Protein AF-A0A6M3XXR0-F1 (afdb_monomer)

Secondary structure (DSSP, 8-state):
----PPP--TTS--EEEEEEETTEEEEEEEEE-TTS-EEEPEE--EEEETTTTEEEE-SS-EE-EEEEESHHHHHHHHHHHHHHHTT-

Solvent-accessible surface area (backbone atoms only — not comparable to full-atom values): 5418 Å² total; per-residue (Å²): 133,82,82,77,71,78,71,85,69,81,85,75,61,75,46,75,43,84,47,77,55,95,78,33,28,29,44,33,43,27,37,69,43,101,79,77,43,77,39,74,39,64,43,50,57,73,36,81,34,81,91,76,72,40,77,39,75,33,94,60,70,44,66,47,64,48,80,44,44,44,67,68,53,32,51,51,52,50,53,49,53,53,41,55,73,72,69,106

Structure (mmCIF, N/CA/C/O backbone):
data_AF-A0A6M3XXR0-F1
#
_entry.id   AF-A0A6M3XXR0-F1
#
loop_
_atom_site.group_PDB
_atom_site.id
_atom_site.type_symbol
_atom_site.label_atom_id
_atom_site.label_alt_id
_atom_site.label_comp_id
_atom_site.label_asym_id
_atom_site.label_entity_id
_atom_site.label_seq_id
_atom_site.pdbx_PDB_ins_code
_atom_site.Cartn_x
_atom_site.Cartn_y
_atom_site.Cartn_z
_atom_site.occupancy
_atom_site.B_iso_or_equiv
_atom_site.auth_seq_id
_atom_site.auth_comp_id
_atom_site.auth_asym_id
_atom_site.auth_atom_id
_atom_site.pdbx_PDB_model_num
ATOM 1 N N . MET A 1 1 ? 28.666 -9.448 -6.037 1.00 37.00 1 MET A N 1
ATOM 2 C CA . MET A 1 1 ? 28.417 -8.216 -5.259 1.00 37.00 1 MET A CA 1
ATOM 3 C C . MET A 1 1 ? 26.912 -8.071 -5.127 1.00 37.00 1 MET A C 1
ATOM 5 O O . MET A 1 1 ? 26.243 -7.986 -6.147 1.00 37.00 1 MET A O 1
ATOM 9 N N . ALA A 1 2 ? 26.367 -8.202 -3.917 1.00 34.06 2 ALA A N 1
ATOM 10 C CA . ALA A 1 2 ? 24.929 -8.091 -3.695 1.00 34.06 2 ALA A CA 1
ATOM 11 C C . ALA A 1 2 ? 24.530 -6.617 -3.829 1.00 34.06 2 ALA A C 1
ATOM 13 O O . ALA A 1 2 ? 25.005 -5.786 -3.057 1.00 34.06 2 ALA A O 1
ATOM 14 N N . ASN A 1 3 ? 23.699 -6.293 -4.821 1.00 39.84 3 ASN A N 1
ATOM 15 C CA . ASN A 1 3 ? 23.068 -4.982 -4.894 1.00 39.84 3 ASN A CA 1
ATOM 16 C C . ASN A 1 3 ? 22.221 -4.816 -3.632 1.00 39.84 3 ASN A C 1
ATOM 18 O O . ASN A 1 3 ? 21.234 -5.522 -3.435 1.00 39.84 3 ASN A O 1
ATOM 22 N N . LYS A 1 4 ? 22.669 -3.926 -2.748 1.00 39.91 4 LYS A N 1
ATOM 23 C CA . LYS A 1 4 ? 21.946 -3.517 -1.552 1.00 39.91 4 LYS A CA 1
ATOM 24 C C . LYS A 1 4 ? 20.747 -2.710 -2.050 1.00 39.91 4 LYS A C 1
ATOM 26 O O . LYS A 1 4 ? 20.894 -1.551 -2.423 1.00 39.91 4 LYS A O 1
ATOM 31 N N . TYR A 1 5 ? 19.598 -3.363 -2.199 1.00 45.69 5 TYR A N 1
ATOM 32 C CA . TYR A 1 5 ? 18.365 -2.675 -2.562 1.00 45.69 5 TYR A CA 1
ATOM 33 C C . TYR A 1 5 ? 18.050 -1.684 -1.448 1.00 45.69 5 TYR A C 1
ATOM 35 O O . TYR A 1 5 ? 18.072 -2.062 -0.277 1.00 45.69 5 TYR A O 1
ATOM 43 N N . ASN A 1 6 ? 17.848 -0.420 -1.825 1.00 41.91 6 ASN A N 1
ATOM 44 C CA . ASN A 1 6 ? 17.575 0.651 -0.878 1.00 41.91 6 ASN A CA 1
ATOM 45 C C . ASN A 1 6 ? 16.412 0.227 0.018 1.00 41.91 6 ASN A C 1
ATOM 47 O O . ASN A 1 6 ? 15.338 -0.110 -0.490 1.00 41.91 6 ASN A O 1
ATOM 51 N N . GLU A 1 7 ? 16.649 0.222 1.330 1.00 46.09 7 GLU A N 1
ATOM 52 C CA . GLU A 1 7 ? 15.578 0.155 2.315 1.00 46.09 7 GLU A CA 1
ATOM 53 C C . GLU A 1 7 ? 14.498 1.156 1.915 1.00 46.09 7 GLU A C 1
ATOM 55 O O . GLU A 1 7 ? 14.784 2.255 1.427 1.00 46.09 7 GLU A O 1
ATOM 60 N N . ILE A 1 8 ? 13.248 0.734 2.064 1.00 45.53 8 ILE A N 1
ATOM 61 C CA . ILE A 1 8 ? 12.097 1.600 1.876 1.00 45.53 8 ILE A CA 1
ATOM 62 C C . ILE A 1 8 ? 12.275 2.774 2.847 1.00 45.53 8 ILE A C 1
ATOM 64 O O . ILE A 1 8 ? 12.124 2.612 4.052 1.00 45.53 8 ILE A O 1
ATOM 68 N N . ASP A 1 9 ? 12.658 3.934 2.317 1.00 46.50 9 ASP A N 1
ATOM 69 C CA . ASP A 1 9 ? 12.921 5.136 3.102 1.00 46.50 9 ASP A CA 1
ATOM 70 C C . ASP A 1 9 ? 11.595 5.688 3.625 1.00 46.50 9 ASP A C 1
ATOM 72 O O . ASP A 1 9 ? 10.840 6.352 2.905 1.00 46.50 9 ASP A O 1
ATOM 76 N N . THR A 1 10 ? 11.299 5.365 4.885 1.00 44.47 10 THR A N 1
ATOM 77 C CA . THR A 1 10 ? 10.020 5.686 5.512 1.00 44.47 10 THR A CA 1
ATOM 78 C C . THR A 1 10 ? 9.854 7.157 5.878 1.00 44.47 10 THR A C 1
ATOM 80 O O . THR A 1 10 ? 8.788 7.548 6.343 1.00 44.47 10 THR A O 1
ATOM 83 N N . THR A 1 11 ? 10.881 7.983 5.653 1.00 50.91 11 THR A N 1
ATOM 84 C CA . THR A 1 11 ? 10.862 9.422 5.956 1.00 50.91 11 THR A CA 1
ATOM 85 C C . THR A 1 11 ? 10.329 10.274 4.800 1.00 50.91 11 THR A C 1
ATOM 87 O O . THR A 1 11 ? 10.130 11.473 4.954 1.00 50.91 11 THR A O 1
ATOM 90 N N . LYS A 1 12 ? 10.053 9.662 3.640 1.00 53.56 12 LYS A N 1
ATOM 91 C CA . LYS A 1 12 ? 9.566 10.336 2.420 1.00 53.56 12 LYS A CA 1
ATOM 92 C C . LYS A 1 12 ? 8.047 10.256 2.226 1.00 53.56 12 LYS A C 1
ATOM 94 O O . LYS A 1 12 ? 7.573 10.30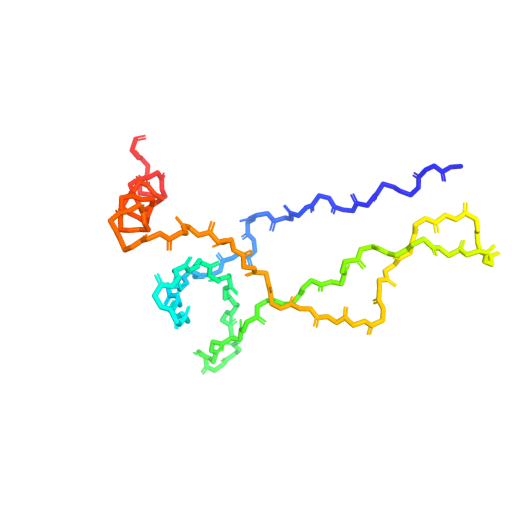9 1.082 1.00 53.56 12 LYS A O 1
ATOM 99 N N . TYR A 1 13 ? 7.293 10.047 3.300 1.00 63.50 13 TYR A N 1
ATOM 100 C CA . TYR A 1 13 ? 5.837 9.938 3.255 1.00 63.50 13 TYR A CA 1
ATOM 101 C C . TYR A 1 13 ? 5.195 11.184 3.835 1.00 63.50 13 TYR A C 1
ATOM 103 O O . TYR A 1 13 ? 5.418 11.512 4.995 1.00 63.50 13 TYR A O 1
ATOM 111 N N . ASP A 1 14 ? 4.366 11.833 3.026 1.00 67.75 14 ASP A N 1
ATOM 112 C CA . ASP A 1 14 ? 3.699 13.070 3.418 1.00 67.75 14 ASP A CA 1
ATOM 113 C C . ASP A 1 14 ? 2.326 12.791 4.053 1.00 67.75 14 ASP A C 1
ATOM 115 O O . ASP A 1 14 ? 1.866 13.545 4.907 1.00 67.75 14 ASP A O 1
ATOM 119 N N . ALA A 1 15 ? 1.660 11.697 3.648 1.00 68.62 15 ALA A N 1
ATOM 120 C CA . ALA A 1 15 ? 0.363 11.291 4.186 1.00 68.62 15 ALA A CA 1
ATOM 121 C C . ALA A 1 15 ? 0.062 9.791 3.989 1.00 68.62 15 ALA A C 1
ATOM 123 O O . ALA A 1 15 ? 0.619 9.114 3.117 1.00 68.62 15 ALA A O 1
ATOM 124 N N . VAL A 1 16 ? -0.889 9.288 4.779 1.00 74.12 16 VAL A N 1
ATOM 125 C CA . VAL A 1 16 ? -1.518 7.968 4.628 1.00 74.12 1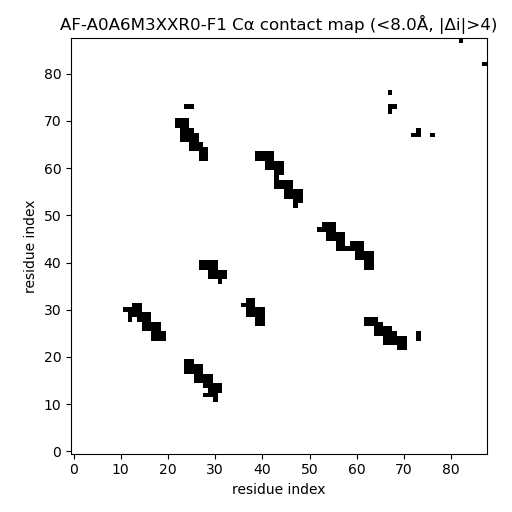6 VAL A CA 1
ATOM 126 C C . VAL A 1 16 ? -3.028 8.130 4.449 1.00 74.12 16 VAL A C 1
ATOM 128 O O . VAL A 1 16 ? -3.643 8.966 5.106 1.00 74.12 16 VAL A O 1
ATOM 131 N N . GLN A 1 17 ? -3.638 7.329 3.574 1.00 77.94 17 GLN A N 1
ATOM 132 C CA . GLN A 1 17 ? -5.085 7.330 3.329 1.00 77.94 17 GLN A CA 1
ATOM 133 C C . GLN A 1 17 ? -5.670 5.935 3.536 1.00 77.94 17 GLN A C 1
ATOM 135 O O . GLN A 1 17 ? -5.086 4.944 3.101 1.00 77.94 17 GLN A O 1
ATOM 140 N N . LEU A 1 18 ? -6.844 5.871 4.169 1.00 79.94 18 LEU A N 1
ATOM 141 C CA . LEU A 1 18 ? -7.639 4.650 4.263 1.00 79.94 18 LEU A CA 1
ATOM 142 C C . LEU A 1 18 ? -8.468 4.469 2.980 1.00 79.94 18 LEU A C 1
ATOM 144 O O . LEU A 1 18 ? -9.178 5.385 2.565 1.00 79.94 18 LEU A O 1
ATOM 148 N N . GLU A 1 19 ? -8.387 3.293 2.370 1.00 81.06 19 GLU A N 1
ATOM 149 C CA . GLU A 1 19 ? -9.138 2.898 1.176 1.00 81.06 19 GLU A CA 1
ATOM 150 C C . GLU A 1 19 ? -9.992 1.662 1.511 1.00 81.06 19 GLU A C 1
ATOM 152 O O . GLU A 1 19 ? -9.564 0.787 2.266 1.00 81.06 19 GLU A O 1
ATOM 157 N N . GLU A 1 20 ? -11.219 1.597 0.990 1.00 83.75 20 GLU A N 1
ATOM 158 C CA . GLU A 1 20 ? -12.121 0.452 1.153 1.00 83.75 20 GLU A CA 1
ATOM 159 C C . GLU A 1 20 ? -12.455 -0.132 -0.221 1.00 83.75 20 GLU A C 1
ATOM 161 O O . GLU A 1 20 ? -12.872 0.588 -1.129 1.00 83.75 20 GLU A O 1
ATOM 166 N N . TYR A 1 21 ? -12.320 -1.449 -0.362 1.00 78.31 21 TYR A N 1
ATOM 167 C CA . TYR A 1 21 ? -12.775 -2.185 -1.533 1.00 78.31 21 TYR A CA 1
ATOM 168 C C . TYR A 1 21 ? -13.466 -3.481 -1.113 1.00 78.31 21 TYR A C 1
ATOM 170 O O . TYR A 1 21 ? -12.847 -4.367 -0.522 1.00 78.31 21 TYR A O 1
ATOM 178 N N . ASN A 1 22 ? -14.755 -3.603 -1.443 1.00 81.44 22 ASN A N 1
ATOM 179 C CA . ASN A 1 22 ? -15.566 -4.795 -1.176 1.00 81.44 22 ASN A CA 1
ATOM 180 C C . ASN A 1 22 ? -15.488 -5.267 0.297 1.00 81.44 22 ASN A C 1
ATOM 182 O O . ASN A 1 22 ? -15.181 -6.427 0.577 1.00 81.44 22 ASN A O 1
ATOM 186 N N . GLY A 1 23 ? -15.665 -4.339 1.246 1.00 75.56 23 GLY A N 1
ATOM 187 C CA . GLY A 1 23 ? -15.608 -4.613 2.689 1.00 75.56 23 GLY A CA 1
ATOM 188 C C . GLY A 1 23 ? -14.212 -4.921 3.246 1.00 75.56 23 GLY A C 1
ATOM 189 O O . GLY A 1 23 ? -14.075 -5.215 4.431 1.00 75.56 23 GLY A O 1
ATOM 190 N N . THR A 1 24 ? -13.172 -4.862 2.411 1.00 78.25 24 THR A N 1
ATOM 191 C CA . THR A 1 24 ? -11.773 -4.942 2.832 1.00 78.25 24 THR A CA 1
ATOM 192 C C . THR A 1 24 ? -11.168 -3.548 2.882 1.00 78.25 24 THR A C 1
ATOM 194 O O . THR A 1 24 ? -11.234 -2.808 1.905 1.00 78.25 24 THR A O 1
ATOM 197 N N . TYR A 1 25 ? -10.501 -3.232 3.987 1.00 82.69 25 TYR A N 1
ATOM 198 C CA . TYR A 1 25 ? -9.825 -1.958 4.196 1.00 82.69 25 TYR A CA 1
ATOM 199 C C . TYR A 1 25 ? -8.317 -2.081 3.978 1.00 82.69 25 TYR A C 1
ATOM 201 O O . TYR A 1 25 ? -7.705 -3.105 4.308 1.00 82.69 25 TYR A O 1
ATOM 209 N N . SER A 1 26 ? -7.703 -1.027 3.451 1.00 79.56 26 SER A N 1
ATOM 210 C CA . SER A 1 26 ? -6.259 -0.898 3.274 1.00 79.56 26 SER A CA 1
ATOM 211 C C . SER A 1 26 ? -5.773 0.511 3.612 1.00 79.56 26 SER A C 1
ATOM 213 O O . SER A 1 26 ? -6.528 1.477 3.540 1.00 79.56 26 SER A O 1
ATOM 215 N N . ILE A 1 27 ? -4.498 0.635 3.985 1.00 81.94 27 ILE A N 1
ATOM 216 C CA . ILE A 1 27 ? -3.806 1.929 4.059 1.00 81.94 27 ILE A CA 1
ATOM 217 C C . ILE A 1 2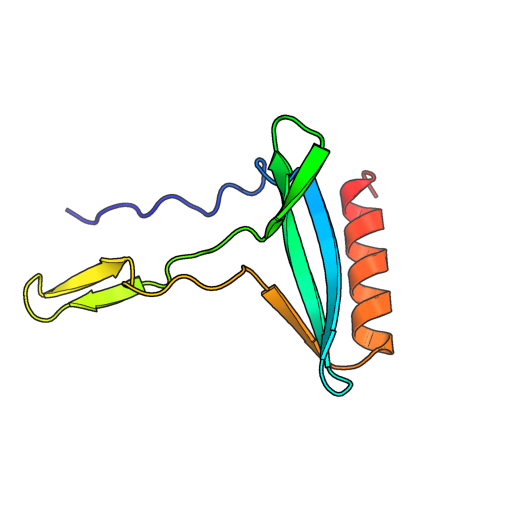7 ? -2.907 2.080 2.844 1.00 81.94 27 ILE A C 1
ATOM 219 O O . ILE A 1 27 ? -2.128 1.181 2.531 1.00 81.94 27 ILE A O 1
ATOM 223 N N . LYS A 1 28 ? -2.998 3.242 2.204 1.00 80.38 28 LYS A N 1
ATOM 224 C CA . LYS A 1 28 ? -2.242 3.640 1.023 1.00 80.38 28 LYS A CA 1
ATOM 225 C C . LYS A 1 28 ? -1.324 4.808 1.353 1.00 80.38 28 LYS A C 1
ATOM 227 O O . LYS A 1 28 ? -1.757 5.788 1.960 1.00 80.38 28 LYS A O 1
ATOM 232 N N . SER A 1 29 ? -0.067 4.713 0.932 1.00 77.88 29 SER A N 1
ATOM 233 C CA . SER A 1 29 ? 0.910 5.794 1.093 1.00 77.88 29 SER A CA 1
ATOM 234 C C . SER A 1 29 ? 0.772 6.833 -0.019 1.00 77.88 29 SER A C 1
ATOM 236 O O . SER A 1 29 ? 0.670 6.484 -1.202 1.00 77.88 29 SER A O 1
ATOM 238 N N . ILE A 1 30 ? 0.811 8.110 0.360 1.00 78.94 30 ILE A N 1
ATOM 239 C CA . ILE A 1 30 ? 0.624 9.246 -0.543 1.00 78.94 30 ILE A CA 1
ATOM 240 C C . ILE A 1 30 ? 1.856 10.149 -0.528 1.00 78.94 30 ILE A C 1
ATOM 242 O O . ILE A 1 30 ? 2.489 10.356 0.508 1.00 78.94 30 ILE A O 1
ATOM 246 N N . GLN A 1 31 ? 2.176 10.684 -1.703 1.00 75.81 31 GLN A N 1
ATOM 247 C CA . GLN A 1 31 ? 3.126 11.772 -1.884 1.00 75.81 31 GLN A CA 1
ATOM 248 C C . GLN A 1 31 ? 2.381 13.062 -2.247 1.00 75.81 31 GLN A C 1
ATOM 250 O O . GLN A 1 31 ? 1.489 13.033 -3.100 1.00 75.81 31 GLN A O 1
ATOM 255 N N . ILE A 1 32 ? 2.771 14.181 -1.637 1.00 73.50 32 ILE A N 1
ATOM 256 C CA . ILE A 1 32 ? 2.260 15.514 -1.973 1.00 73.50 32 ILE A CA 1
ATOM 257 C C . ILE A 1 32 ? 3.134 16.112 -3.085 1.00 73.50 32 ILE A C 1
ATOM 259 O O . ILE A 1 32 ? 4.350 16.247 -2.953 1.00 73.50 32 ILE A O 1
ATOM 263 N N . GLY A 1 33 ? 2.519 16.425 -4.227 1.00 73.00 33 GLY A N 1
ATOM 264 C CA . GLY A 1 33 ? 3.171 17.098 -5.353 1.00 73.00 33 GLY A CA 1
ATOM 265 C C . GLY A 1 33 ? 3.264 18.619 -5.184 1.00 73.00 33 GLY A C 1
ATOM 266 O O . GLY A 1 33 ? 2.722 19.189 -4.244 1.00 73.00 33 GLY A O 1
ATOM 267 N N . GLN A 1 34 ? 3.896 19.297 -6.151 1.00 69.56 34 GLN A N 1
ATOM 268 C CA . GLN A 1 34 ? 4.151 20.751 -6.122 1.00 69.56 34 GLN A CA 1
ATOM 269 C C . GLN A 1 34 ? 2.889 21.640 -6.025 1.00 69.56 34 GLN A C 1
ATOM 271 O O . GLN A 1 34 ? 3.010 22.795 -5.641 1.00 69.56 34 GLN A O 1
ATOM 276 N N . ASN A 1 35 ? 1.696 21.102 -6.311 1.00 73.25 35 ASN A N 1
ATOM 277 C CA . ASN A 1 35 ? 0.405 21.808 -6.248 1.00 73.25 35 ASN A CA 1
ATOM 278 C C . ASN A 1 35 ? -0.571 21.144 -5.259 1.00 73.25 35 ASN A C 1
ATOM 280 O O . ASN A 1 35 ? -1.743 20.966 -5.586 1.00 73.25 35 ASN A O 1
ATOM 284 N N . GLU A 1 36 ? -0.072 20.635 -4.128 1.00 69.19 36 GLU A N 1
ATOM 285 C CA . GLU A 1 36 ? -0.873 19.884 -3.138 1.00 69.19 36 GLU A CA 1
ATOM 286 C C . GLU A 1 36 ? -1.605 18.665 -3.729 1.00 69.19 36 GLU A C 1
ATOM 288 O O . GLU A 1 36 ? -2.565 18.136 -3.175 1.00 69.19 36 GLU A O 1
ATOM 293 N N . THR A 1 37 ? -1.157 18.192 -4.892 1.00 70.44 37 THR A N 1
ATOM 294 C CA . THR A 1 37 ? -1.788 17.059 -5.559 1.00 70.44 37 THR A CA 1
ATOM 295 C C . THR A 1 37 ? -1.312 15.771 -4.906 1.00 70.44 37 THR A C 1
ATOM 297 O O . THR A 1 37 ? -0.111 15.502 -4.847 1.00 70.44 37 THR A O 1
ATOM 300 N N . TYR A 1 38 ? -2.261 14.977 -4.427 1.00 73.12 38 TYR A N 1
ATOM 301 C CA . TYR A 1 38 ? -2.008 13.723 -3.732 1.00 73.12 38 TYR A CA 1
ATOM 302 C C . TYR A 1 38 ? -1.847 12.576 -4.732 1.00 73.12 38 TYR A C 1
ATOM 304 O O . TYR A 1 38 ? -2.812 12.149 -5.368 1.00 73.12 38 TYR A O 1
ATOM 312 N N . TYR A 1 39 ? -0.629 12.052 -4.858 1.00 73.25 39 TYR A N 1
ATOM 313 C CA . TYR A 1 39 ? -0.338 10.915 -5.730 1.00 73.25 39 TYR A CA 1
ATOM 314 C C . TYR A 1 39 ? -0.129 9.637 -4.914 1.00 73.25 39 TYR A C 1
ATOM 316 O O . TYR A 1 39 ? 0.646 9.647 -3.952 1.00 73.25 39 TYR A O 1
ATOM 324 N N . PRO A 1 40 ? -0.747 8.505 -5.306 1.00 74.44 40 PRO A N 1
ATOM 325 C CA . PRO A 1 40 ? -0.360 7.205 -4.782 1.00 74.44 40 PRO A CA 1
ATOM 326 C C . PRO A 1 40 ? 1.128 6.960 -5.025 1.00 74.44 40 PRO A C 1
ATOM 328 O O . PRO A 1 40 ? 1.614 7.119 -6.146 1.00 74.44 40 PRO A O 1
ATOM 331 N N . ARG A 1 41 ? 1.852 6.515 -4.000 1.00 71.19 41 ARG A N 1
ATOM 332 C CA . ARG A 1 41 ? 3.205 5.986 -4.197 1.00 71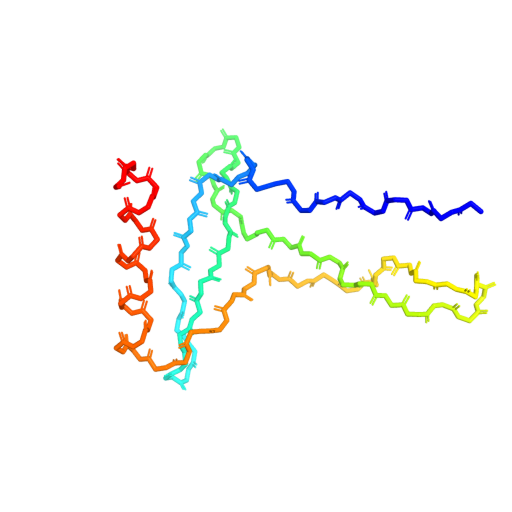.19 41 ARG A CA 1
ATOM 333 C C . ARG A 1 41 ? 3.106 4.601 -4.814 1.00 71.19 41 ARG A C 1
ATOM 335 O O . ARG A 1 41 ? 2.469 3.718 -4.243 1.00 71.19 41 ARG A O 1
ATOM 342 N N . PHE A 1 42 ? 3.775 4.400 -5.942 1.00 76.62 42 PHE A N 1
ATOM 343 C CA . PHE A 1 42 ? 3.869 3.095 -6.581 1.00 76.62 42 PHE A CA 1
ATOM 344 C C . PHE A 1 42 ? 5.210 2.428 -6.263 1.00 76.62 42 PHE A C 1
ATOM 346 O O . PHE A 1 42 ? 6.257 3.070 -6.325 1.00 76.62 42 PHE A O 1
ATOM 353 N N . ALA A 1 43 ? 5.177 1.133 -5.962 1.00 75.06 43 ALA A N 1
ATOM 354 C CA . ALA A 1 43 ? 6.353 0.280 -5.873 1.00 75.06 43 ALA A CA 1
ATOM 355 C C . ALA A 1 43 ? 6.438 -0.635 -7.098 1.00 75.06 43 ALA A C 1
ATOM 357 O O . ALA A 1 43 ? 5.422 -1.083 -7.635 1.00 75.06 43 ALA A O 1
ATOM 358 N N . TYR A 1 44 ? 7.667 -0.922 -7.517 1.00 79.12 44 TYR A N 1
ATOM 359 C CA . TYR A 1 44 ? 7.979 -1.920 -8.533 1.00 79.12 44 TYR A CA 1
ATOM 360 C C . TYR A 1 44 ? 8.417 -3.192 -7.802 1.00 79.12 44 TYR A C 1
ATOM 362 O O . TYR A 1 44 ? 9.577 -3.269 -7.392 1.00 79.12 44 TYR A O 1
ATOM 370 N N . PRO A 1 45 ? 7.512 -4.156 -7.550 1.00 76.81 45 PRO A N 1
ATOM 371 C CA . PRO A 1 45 ? 7.881 -5.379 -6.853 1.00 76.81 45 PRO A CA 1
ATOM 372 C C . PRO A 1 45 ? 8.984 -6.102 -7.624 1.00 76.81 45 PRO A C 1
ATOM 374 O O . PRO A 1 45 ? 8.951 -6.160 -8.853 1.00 76.81 45 PRO A O 1
ATOM 377 N N . SER A 1 46 ? 9.966 -6.640 -6.906 1.00 83.12 46 SER A N 1
ATOM 378 C CA . SER A 1 46 ? 11.061 -7.375 -7.530 1.00 83.12 46 SER A CA 1
ATOM 379 C C . SER A 1 46 ? 10.547 -8.627 -8.246 1.00 83.12 46 SER A C 1
ATOM 381 O O . SER A 1 46 ? 9.752 -9.386 -7.694 1.00 83.12 46 SER A O 1
ATOM 383 N N . GLU A 1 47 ? 11.049 -8.882 -9.450 1.00 85.81 47 GLU A N 1
ATOM 384 C CA . GLU A 1 47 ? 10.799 -10.096 -10.225 1.00 85.81 47 GLU A CA 1
ATOM 385 C C . GLU A 1 47 ? 12.106 -10.862 -10.462 1.00 85.81 47 GLU A C 1
ATOM 387 O O . GLU A 1 47 ? 13.180 -10.272 -10.602 1.00 85.81 47 GLU A O 1
ATOM 392 N N . TRP A 1 48 ? 12.045 -12.195 -10.479 1.00 87.56 48 TRP A N 1
ATOM 393 C CA . TRP A 1 48 ? 13.218 -13.010 -10.787 1.00 87.56 48 TRP A CA 1
ATOM 394 C C . TRP A 1 48 ? 13.482 -13.013 -12.295 1.00 87.56 48 TRP A C 1
ATOM 396 O O . TRP A 1 48 ? 12.674 -13.510 -13.082 1.00 87.56 48 TRP A O 1
ATOM 406 N N . SER A 1 49 ? 14.644 -12.512 -12.708 1.00 87.88 49 SER A N 1
ATOM 407 C CA . SER A 1 49 ? 15.073 -12.507 -14.104 1.00 87.88 49 SER A CA 1
ATOM 408 C C . SER A 1 49 ? 15.965 -13.705 -14.410 1.00 87.88 49 SER A C 1
ATOM 410 O O . SER A 1 49 ? 17.032 -13.891 -13.820 1.00 87.88 49 SER A O 1
ATOM 412 N N . LYS A 1 50 ? 15.564 -14.504 -15.407 1.00 89.81 50 LYS A N 1
ATOM 413 C CA . LYS A 1 50 ? 16.394 -15.600 -15.935 1.00 89.81 50 LYS A CA 1
ATOM 414 C C . LYS A 1 50 ? 17.649 -15.088 -16.652 1.00 89.81 50 LYS A C 1
ATOM 416 O O . LYS A 1 50 ? 18.678 -15.749 -16.582 1.00 89.81 50 LYS A O 1
ATOM 421 N N . ALA A 1 51 ? 17.574 -13.923 -17.302 1.00 90.56 51 ALA A N 1
ATOM 422 C CA . ALA A 1 51 ? 18.674 -13.351 -18.083 1.00 90.56 51 ALA A CA 1
ATOM 423 C C . ALA A 1 51 ? 19.832 -12.868 -17.200 1.00 90.56 51 ALA A C 1
ATOM 425 O O . ALA A 1 51 ? 20.994 -13.061 -17.539 1.00 90.56 51 ALA A O 1
ATOM 426 N N . THR A 1 52 ? 19.516 -12.278 -16.047 1.00 89.12 52 THR A N 1
ATOM 427 C CA . THR A 1 52 ? 20.517 -11.773 -15.094 1.00 89.12 52 THR A CA 1
ATOM 428 C C . THR A 1 52 ? 20.749 -12.722 -13.915 1.00 89.12 52 THR A C 1
ATOM 430 O O . THR A 1 52 ? 21.608 -12.449 -13.083 1.00 89.12 52 THR A O 1
ATOM 433 N N . ARG A 1 53 ? 20.000 -13.837 -13.841 1.00 89.94 53 ARG A N 1
ATOM 434 C CA . ARG A 1 53 ? 19.995 -14.809 -12.729 1.00 89.94 53 ARG A CA 1
ATOM 435 C C . ARG A 1 53 ? 19.902 -14.123 -11.361 1.00 89.94 53 ARG A C 1
ATOM 437 O O . ARG A 1 53 ? 20.654 -14.440 -10.443 1.00 89.94 53 ARG A O 1
ATOM 444 N N . GLY A 1 54 ? 18.977 -13.175 -11.241 1.00 91.44 54 GLY A N 1
ATOM 445 C CA . GLY A 1 54 ? 18.797 -12.383 -10.031 1.00 91.44 54 GLY A CA 1
ATOM 446 C C . GLY A 1 54 ? 17.465 -11.646 -9.995 1.00 91.44 54 GLY A C 1
ATOM 447 O O . GLY A 1 54 ? 16.736 -11.593 -10.987 1.00 91.44 54 GLY A O 1
ATOM 448 N N . TRP A 1 55 ? 17.159 -11.070 -8.835 1.00 84.88 55 TRP A N 1
ATOM 449 C CA . TRP A 1 55 ? 16.014 -10.182 -8.650 1.00 84.88 55 TRP A CA 1
ATOM 450 C C . TRP A 1 55 ? 16.252 -8.854 -9.371 1.00 84.88 55 TRP A C 1
ATOM 452 O O . TRP A 1 55 ? 17.332 -8.281 -9.265 1.00 84.88 55 TRP A O 1
ATOM 462 N N . VAL A 1 56 ? 15.256 -8.373 -10.108 1.00 84.00 56 VAL A N 1
ATOM 463 C CA . VAL A 1 56 ? 15.271 -7.082 -10.810 1.00 84.00 56 VAL A CA 1
ATOM 464 C C . 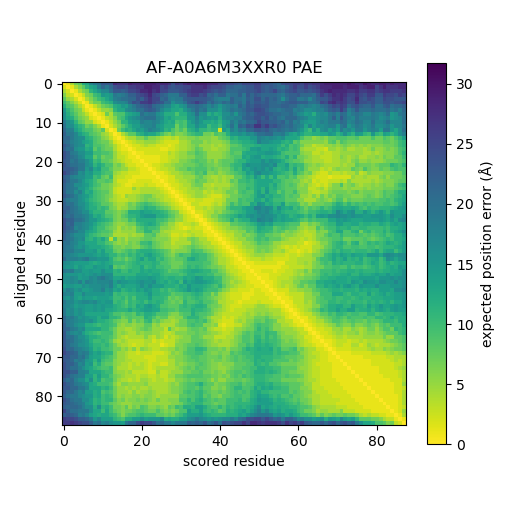VAL A 1 56 ? 13.957 -6.342 -10.543 1.00 84.00 56 VAL A C 1
ATOM 466 O O . VAL A 1 56 ? 12.986 -6.991 -10.156 1.00 84.00 56 VAL A O 1
ATOM 469 N N . PRO A 1 57 ? 13.876 -5.013 -10.730 1.00 79.56 57 PRO A N 1
ATOM 470 C CA . PRO A 1 57 ? 12.605 -4.303 -10.622 1.00 79.56 57 PRO A CA 1
ATOM 471 C C . PRO A 1 57 ? 11.575 -4.861 -11.608 1.00 79.56 57 PRO A C 1
ATOM 473 O O . PRO A 1 57 ? 11.875 -5.026 -12.792 1.00 79.56 57 PRO A O 1
ATOM 476 N N . GLY A 1 58 ? 10.365 -5.137 -11.123 1.00 81.00 58 GLY A N 1
ATOM 477 C CA . GLY A 1 58 ? 9.253 -5.559 -11.963 1.00 81.00 58 GLY A CA 1
ATOM 478 C C . GLY A 1 58 ? 8.863 -4.493 -12.980 1.00 81.00 58 GLY A C 1
ATOM 479 O O . GLY A 1 58 ? 9.036 -3.300 -12.748 1.00 81.00 58 GLY A O 1
ATOM 480 N N . LYS A 1 59 ? 8.298 -4.906 -14.117 1.00 79.25 59 LYS A N 1
ATOM 481 C CA . LYS A 1 59 ? 7.847 -3.960 -15.162 1.00 79.25 59 LYS A CA 1
ATOM 482 C C . LYS A 1 59 ? 6.532 -3.253 -14.833 1.00 79.25 59 LYS A C 1
ATOM 484 O O . LYS A 1 59 ? 6.225 -2.222 -15.423 1.00 79.25 59 LYS A O 1
ATOM 489 N N . LYS A 1 60 ? 5.731 -3.833 -13.938 1.00 80.00 60 LYS A N 1
ATOM 490 C CA . LYS A 1 60 ? 4.454 -3.271 -13.487 1.00 80.00 60 LYS A CA 1
ATOM 491 C C . LYS A 1 60 ? 4.642 -2.643 -12.119 1.00 80.00 60 LYS A C 1
ATOM 493 O O . LYS A 1 60 ? 5.252 -3.255 -11.247 1.00 80.00 60 LYS A O 1
ATOM 498 N N . SER A 1 61 ? 4.092 -1.452 -11.943 1.00 77.19 61 SER A N 1
ATOM 499 C CA . SER A 1 61 ? 4.063 -0.775 -10.659 1.00 77.19 61 SER A CA 1
ATOM 500 C C . SER A 1 61 ? 2.679 -0.901 -10.028 1.00 77.19 61 SER A C 1
ATOM 502 O O . SER A 1 61 ? 1.662 -0.943 -10.723 1.00 77.19 61 SER A O 1
ATOM 504 N N . PHE A 1 62 ? 2.643 -0.985 -8.702 1.00 77.69 62 PHE A N 1
ATOM 505 C CA . PHE A 1 62 ? 1.406 -1.062 -7.928 1.00 77.69 62 PHE A CA 1
ATOM 506 C C . PHE A 1 62 ? 1.466 -0.060 -6.782 1.00 77.69 62 PHE A C 1
ATOM 508 O O . PHE A 1 62 ? 2.554 0.159 -6.244 1.00 77.69 62 PHE A O 1
ATOM 515 N N . PRO A 1 63 ? 0.337 0.555 -6.394 1.00 75.88 63 PRO A N 1
ATOM 516 C CA . PRO A 1 63 ? 0.330 1.426 -5.234 1.00 75.88 63 PRO A CA 1
ATOM 517 C C . PRO A 1 63 ? 0.742 0.631 -3.991 1.00 75.88 63 PRO A C 1
ATOM 519 O O . PRO A 1 63 ? 0.316 -0.511 -3.804 1.00 75.88 63 PRO A O 1
ATOM 522 N N . VAL A 1 64 ? 1.578 1.231 -3.145 1.00 76.62 64 VAL A N 1
ATOM 523 C CA . VAL A 1 64 ? 1.954 0.645 -1.856 1.00 76.62 64 VAL A CA 1
ATOM 524 C C . VAL A 1 64 ? 0.722 0.659 -0.964 1.00 76.62 64 VAL A C 1
ATOM 526 O O . VAL A 1 64 ? 0.229 1.726 -0.592 1.00 76.62 64 VAL A O 1
ATOM 529 N N . MET A 1 65 ? 0.214 -0.532 -0.658 1.00 77.81 65 MET A N 1
ATOM 530 C CA . MET A 1 65 ? -0.981 -0.721 0.153 1.00 77.81 65 MET A CA 1
ATOM 531 C C . MET A 1 65 ? -0.759 -1.828 1.175 1.00 77.81 65 MET A C 1
ATOM 533 O O . MET A 1 65 ? -0.250 -2.898 0.839 1.00 77.81 65 MET A O 1
ATOM 537 N N . VAL A 1 66 ? -1.197 -1.593 2.408 1.00 80.69 66 VAL A N 1
ATOM 538 C CA . VAL A 1 66 ? -1.250 -2.617 3.456 1.00 80.69 66 VAL A CA 1
ATOM 539 C C . VAL A 1 66 ? -2.706 -2.980 3.686 1.00 80.69 66 VAL A C 1
ATOM 541 O O . VAL A 1 66 ? -3.509 -2.119 4.035 1.00 80.6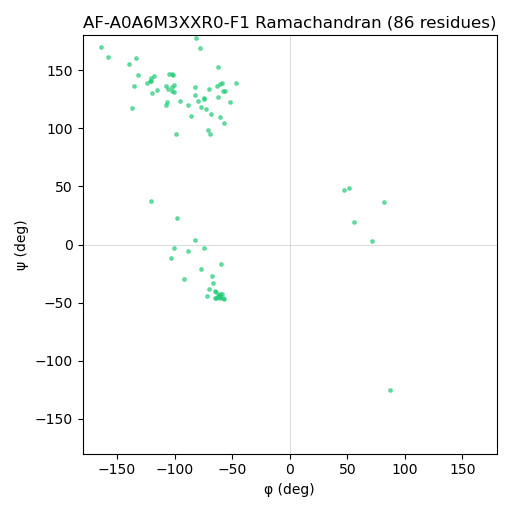9 66 VAL A O 1
ATOM 544 N N . ARG A 1 67 ? -3.058 -4.251 3.480 1.00 83.00 67 ARG A N 1
ATOM 545 C CA . ARG A 1 67 ? -4.407 -4.761 3.750 1.00 83.00 67 ARG A CA 1
ATOM 546 C C . ARG A 1 67 ? -4.603 -4.900 5.259 1.00 83.00 67 ARG A C 1
ATOM 548 O O . ARG A 1 67 ? -3.822 -5.580 5.913 1.00 83.00 67 ARG A O 1
ATOM 555 N N . LEU A 1 68 ? -5.664 -4.294 5.781 1.00 85.19 68 LEU A N 1
ATOM 556 C CA . LEU A 1 68 ? -6.018 -4.307 7.203 1.00 85.19 68 LEU A CA 1
ATOM 557 C C . LEU A 1 68 ? -7.159 -5.273 7.536 1.00 85.19 68 LEU A C 1
ATOM 559 O O . LEU A 1 68 ? -7.392 -5.564 8.702 1.00 85.19 68 LEU A O 1
ATOM 563 N N . GLY A 1 69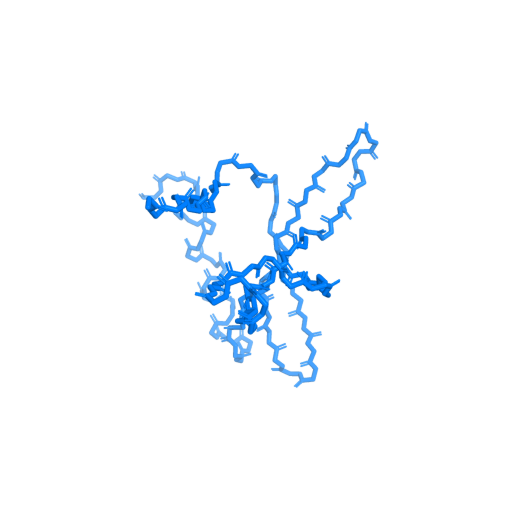 ? -7.852 -5.798 6.524 1.00 86.19 69 GLY A N 1
ATOM 564 C CA . GLY A 1 69 ? -8.955 -6.733 6.729 1.00 86.19 69 GLY A CA 1
ATOM 565 C C . GLY A 1 69 ? -10.270 -5.993 6.942 1.00 86.19 69 GLY A C 1
ATOM 566 O O . GLY A 1 69 ? -10.667 -5.215 6.076 1.00 86.19 69 GLY A O 1
ATOM 567 N N . ASP A 1 70 ? -10.957 -6.272 8.046 1.00 90.75 70 ASP A N 1
ATOM 568 C CA . ASP A 1 70 ? -12.262 -5.693 8.360 1.00 90.75 70 ASP A CA 1
ATOM 569 C C . ASP A 1 70 ? -12.175 -4.246 8.883 1.00 90.75 70 ASP A C 1
ATOM 571 O O . ASP A 1 70 ? -11.108 -3.727 9.227 1.00 90.75 70 ASP A O 1
ATOM 575 N N . LYS A 1 71 ? -13.340 -3.594 8.969 1.00 84.31 71 LYS A N 1
ATOM 576 C CA . LYS A 1 71 ? -13.477 -2.191 9.378 1.00 84.31 71 LYS A CA 1
ATOM 577 C C . LYS A 1 71 ? -12.923 -1.913 10.771 1.00 84.31 71 LYS A C 1
ATOM 579 O O . LYS A 1 71 ? -12.299 -0.875 10.986 1.00 84.31 71 LYS A O 1
ATOM 584 N N . GLN A 1 72 ? -13.188 -2.798 11.729 1.00 86.81 72 GLN A N 1
ATOM 585 C CA . GLN A 1 72 ? -12.818 -2.566 13.120 1.00 86.81 72 GLN A CA 1
ATOM 586 C C . GLN A 1 72 ? -11.308 -2.696 13.294 1.00 86.81 72 GLN A C 1
ATOM 588 O O . GLN A 1 72 ? -10.690 -1.829 13.918 1.00 86.81 72 GLN A O 1
ATOM 593 N N . THR A 1 73 ? -10.716 -3.727 12.687 1.00 85.44 73 THR A N 1
ATOM 594 C CA . THR A 1 73 ? -9.262 -3.901 12.634 1.00 85.44 73 THR A CA 1
ATOM 595 C C . THR A 1 73 ? -8.611 -2.681 11.990 1.00 85.44 73 THR A C 1
ATOM 597 O O . THR A 1 73 ? -7.708 -2.083 12.574 1.00 85.44 73 THR A O 1
ATOM 600 N N . ALA A 1 74 ? -9.143 -2.220 10.857 1.00 84.81 74 ALA A N 1
ATOM 601 C CA . ALA A 1 74 ? -8.590 -1.078 10.147 1.00 84.81 74 ALA A CA 1
ATOM 602 C C . ALA A 1 74 ? -8.614 0.231 10.947 1.00 84.81 74 ALA A C 1
ATOM 604 O O . ALA A 1 74 ? -7.613 0.948 10.993 1.00 84.81 74 ALA A O 1
ATOM 605 N N . LEU A 1 75 ? -9.729 0.531 11.619 1.00 84.31 75 LEU A N 1
ATOM 606 C CA . LEU A 1 75 ? -9.852 1.720 12.466 1.00 84.31 75 LEU A CA 1
ATOM 607 C C . LEU A 1 75 ? -8.909 1.668 13.670 1.00 84.31 75 LEU A C 1
ATOM 609 O O . LEU A 1 75 ? -8.313 2.686 14.021 1.00 84.31 75 LEU A O 1
ATOM 613 N N . ASN A 1 76 ? -8.760 0.499 14.295 1.00 87.44 76 ASN A N 1
ATOM 614 C CA . ASN A 1 76 ? -7.846 0.321 15.420 1.00 87.44 76 ASN A CA 1
ATOM 615 C C . ASN A 1 76 ? -6.391 0.524 14.983 1.00 87.44 76 ASN A C 1
ATOM 617 O O . ASN A 1 76 ? -5.662 1.276 15.628 1.00 87.44 76 ASN A O 1
ATOM 621 N N . THR A 1 77 ? -5.991 -0.074 13.858 1.00 84.38 77 THR A N 1
ATOM 622 C CA . THR A 1 77 ? -4.648 0.106 13.296 1.00 84.38 77 THR A CA 1
ATOM 623 C C . THR A 1 77 ? -4.383 1.561 12.922 1.00 84.38 77 THR A C 1
ATOM 625 O O . THR A 1 77 ? -3.335 2.092 13.278 1.00 84.38 77 THR A O 1
ATOM 628 N N . LEU A 1 78 ? -5.331 2.241 12.269 1.00 81.19 78 LEU A N 1
ATOM 629 C CA . LEU A 1 78 ? -5.170 3.650 11.906 1.00 81.19 78 LEU A CA 1
ATOM 630 C C . LEU A 1 78 ? -5.001 4.542 13.144 1.00 81.19 78 LEU A C 1
ATOM 632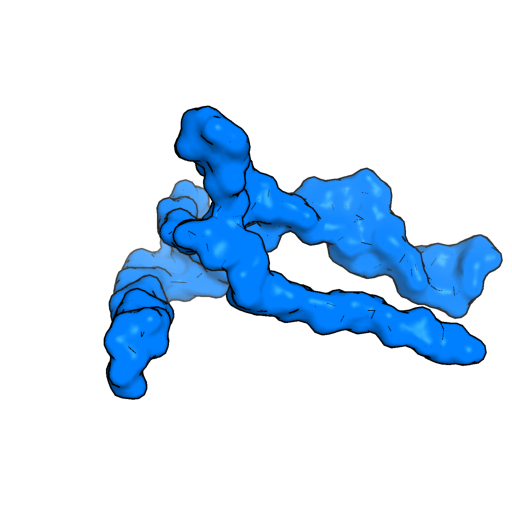 O O . LEU A 1 78 ? -4.124 5.402 13.164 1.00 81.19 78 LEU A O 1
ATOM 636 N N . ARG A 1 79 ? -5.805 4.321 14.191 1.00 84.69 79 ARG A N 1
ATOM 637 C CA . ARG A 1 79 ? -5.679 5.053 15.462 1.00 84.69 79 ARG A CA 1
ATOM 638 C C . ARG A 1 79 ? -4.314 4.842 16.106 1.00 84.69 79 ARG A C 1
ATOM 640 O O . ARG A 1 79 ? -3.733 5.808 16.588 1.00 84.69 79 ARG A O 1
ATOM 647 N N . GLN A 1 80 ? -3.811 3.607 16.099 1.00 83.56 80 GLN A N 1
ATOM 648 C CA . GLN A 1 80 ? -2.492 3.301 16.644 1.00 83.56 80 GLN A CA 1
ATOM 649 C C . GLN A 1 80 ? -1.388 4.012 15.854 1.00 83.56 80 GLN A C 1
ATOM 651 O O . GLN A 1 80 ? -0.566 4.686 16.456 1.00 83.56 80 GLN A O 1
ATOM 656 N N . ILE A 1 81 ? -1.434 3.964 14.518 1.00 79.94 81 ILE A N 1
ATOM 657 C CA . ILE A 1 81 ? -0.467 4.662 13.655 1.00 79.94 81 ILE A CA 1
ATOM 658 C C . ILE A 1 81 ? -0.467 6.169 13.931 1.00 79.94 81 ILE A C 1
ATOM 660 O O . ILE A 1 81 ? 0.595 6.766 14.070 1.00 79.94 81 ILE A O 1
ATOM 664 N N . ILE A 1 82 ? -1.644 6.794 14.033 1.00 78.44 82 ILE A N 1
ATOM 665 C CA . ILE A 1 82 ? -1.748 8.227 14.344 1.00 78.44 82 ILE A CA 1
ATOM 666 C C . ILE A 1 82 ? -1.125 8.528 15.710 1.00 78.44 82 ILE A C 1
ATOM 668 O O . ILE A 1 82 ? -0.372 9.491 15.830 1.00 78.44 82 ILE A O 1
ATOM 672 N N . LYS A 1 83 ? -1.408 7.699 16.721 1.00 81.25 83 LYS A N 1
ATOM 673 C CA . LYS A 1 83 ? -0.838 7.849 18.063 1.00 81.25 83 LYS A CA 1
ATOM 674 C C . LYS A 1 83 ? 0.691 7.756 18.038 1.00 81.25 83 LYS A C 1
ATOM 676 O O . LYS A 1 83 ? 1.352 8.610 18.619 1.00 81.25 83 LYS A O 1
ATOM 681 N N . ASP A 1 84 ? 1.239 6.766 17.338 1.00 79.44 84 ASP A N 1
ATOM 682 C CA . ASP A 1 84 ? 2.687 6.560 17.233 1.00 79.44 84 ASP A CA 1
ATOM 683 C C . ASP A 1 84 ? 3.364 7.742 16.512 1.00 79.44 84 ASP A C 1
ATOM 685 O O . ASP A 1 84 ? 4.401 8.235 16.950 1.00 79.44 84 ASP A O 1
ATOM 689 N N . LEU A 1 85 ? 2.743 8.264 15.446 1.00 70.69 85 LEU A N 1
ATOM 690 C CA . LEU A 1 85 ? 3.242 9.430 14.702 1.00 70.69 85 LEU A CA 1
ATOM 691 C C . LEU A 1 85 ? 3.194 10.735 15.507 1.00 70.69 85 LEU A C 1
ATOM 693 O O . LEU A 1 85 ? 3.984 11.641 15.253 1.00 70.69 85 LEU A O 1
ATOM 697 N N . GLN A 1 86 ? 2.281 10.844 16.471 1.00 76.75 86 GLN A N 1
ATOM 698 C CA . GLN A 1 86 ? 2.172 11.996 17.370 1.00 76.75 86 GLN A CA 1
ATOM 699 C C . GLN A 1 86 ? 3.147 11.930 18.559 1.00 76.75 86 GLN A C 1
ATOM 701 O O . GLN A 1 86 ? 3.127 12.826 19.401 1.00 76.75 86 GLN A O 1
ATOM 706 N N . GLY A 1 87 ? 4.018 10.914 18.611 1.00 68.12 87 GLY A N 1
ATOM 707 C CA . GLY A 1 87 ? 5.026 10.753 19.661 1.00 68.12 87 GLY A CA 1
ATOM 708 C C . GLY A 1 87 ? 4.484 10.119 20.942 1.00 68.12 87 GLY A C 1
ATOM 709 O O . GLY A 1 87 ? 4.867 10.544 22.030 1.00 68.12 87 GLY A O 1
ATOM 710 N N . GLY A 1 88 ? 3.554 9.166 20.802 1.00 50.03 88 GLY A N 1
ATOM 711 C CA . GLY A 1 88 ? 2.987 8.398 21.915 1.00 50.03 88 GLY A CA 1
ATOM 712 C C . GLY A 1 88 ? 3.988 7.599 22.742 1.00 50.03 88 GLY A C 1
ATOM 713 O O . GLY A 1 88 ? 5.115 7.3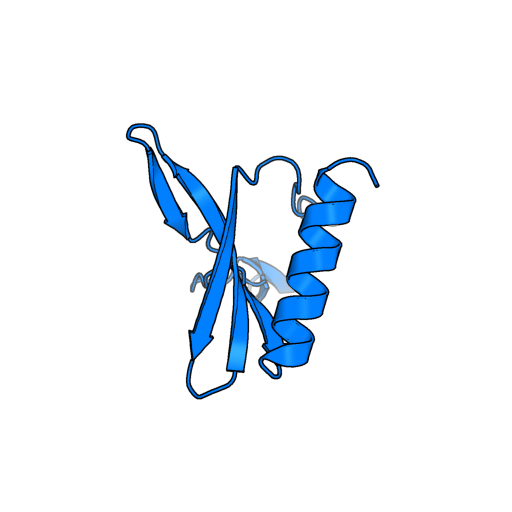36 22.268 1.00 50.03 88 GLY A O 1
#

Radius of gyration: 16.17 Å; Cα contacts (8 Å, |Δi|>4): 119; chains: 1; bounding box: 44×37×40 Å

Organism: NCBI:txid1070528

Foldseek 3Di:
DDDPDDDPPPVQFPDWDWDDDPQWIKIFTWHQDPVRDTDFDWAQDWDQDPVVRGTDGHPDIDGDIDIQGHDVSVVVVVVVVVVVVVPD

Sequence (88 aa):
MANKYNEIDTTKYDAVQLEEYNGTYSIKSIQIGQNETYYPRFAYPSEWSKATRGWVPGKKSFPVMVRLGDKQTALNTLRQIIKDLQGG

pLDDT: mean 74.41, std 13.92, range [34.06, 91.44]

Nearest PDB structures (foldseek):
  3k44-assembly1_A  TM=2.932E-01  e=5.475E+00  Drosophila melanogaster
  3k44-assembly4_D  TM=2.602E-01  e=4.609E+00  Drosophila melanogaster
  8chv-assembly1_B  TM=2.089E-01  e=4.110E+00  Homo sapiens

Mean predicted aligned error: 10.03 Å